Protein AF-A0A261WKU6-F1 (afdb_monomer)

Foldseek 3Di:
DDDDDPPDDPDDDPDPPPPDPDDPPPPPDDDDDDDDDDDKDKDKDWPDDWDLDDDDQWCAAKGKTKTKMKMAIDAFRKKWKAKALWPLDDVNWRWWAFPPDRWTFTKFKAQDPVRPQTGHDDPPRRIDIDTHHRDMDMGMIMMIRHDGDRTDDGDTGTDMDMDMDD

InterPro domains:
  IPR007893 Spore coat protein U/FanG [PF05229] (30-162)
  IPR053167 Late-developmental Spore Coat Component [PTHR37089] (14-166)

Sequence (166 aa):
SYNESITGMPSLPSSCTAGGTGSKTASNAFPFTASATVPARCNAYVTTDLDFGSIAGSIDTAIDRSSTISLACTNRTAWNIGLDNGSNASGSVRRMRHASSANYIDYELYSNTGRSNRWGTVIGVDTLSGTGNGTTQTVTVYGRAPAPQLPIAGAYTDTVTVSITY

Mean predicted aligned error: 10.35 Å

Secondary structure (DSSP, 8-state):
--------PPPPPS-TTSS-S--------------------EEEEESS--------S-B-S-EEEEEEEEEEE-TT-EEEEEE---TT-BTTBEEEEESSSS-EEEEEEESSTTS-SB--S-TTTTPEEEE--SSEEEEEEEEEEPSPB-PPSS-EE--PPEEEE-

Radius of gyration: 36.44 Å; Cα contacts (8 Å, |Δi|>4): 305; chains: 1; bounding box: 78×30×111 Å

pLDDT: mean 88.2, std 15.51, range [38.0, 98.56]

Structure (mmCIF, N/CA/C/O backbone):
data_AF-A0A261WKU6-F1
#
_entry.id   AF-A0A261WKU6-F1
#
loop_
_atom_site.group_PDB
_atom_site.id
_atom_site.type_symbol
_atom_site.label_atom_id
_atom_site.label_alt_id
_atom_site.label_comp_id
_atom_site.label_asym_id
_atom_site.label_entity_id
_atom_site.label_seq_id
_atom_site.pdbx_PDB_ins_code
_atom_site.Cartn_x
_atom_site.Cartn_y
_atom_site.Cartn_z
_atom_site.occupancy
_atom_site.B_iso_or_equiv
_atom_site.auth_seq_id
_atom_site.auth_comp_id
_atom_site.auth_asym_id
_atom_site.auth_atom_id
_atom_site.pdbx_PDB_model_num
ATOM 1 N N . SER A 1 1 ? -54.874 13.592 87.833 1.00 47.41 1 SER A N 1
ATOM 2 C CA . SER A 1 1 ? -55.445 12.256 88.075 1.00 47.41 1 SER A CA 1
ATOM 3 C C . SER A 1 1 ? -55.573 11.553 86.740 1.00 47.41 1 SER A C 1
ATOM 5 O O . SER A 1 1 ? -56.498 11.855 86.002 1.00 47.41 1 SER A O 1
ATOM 7 N N . TYR A 1 2 ? -54.620 10.686 86.406 1.00 38.00 2 TYR A N 1
ATOM 8 C CA . TYR A 1 2 ? -54.748 9.699 85.335 1.00 38.00 2 TYR A CA 1
ATOM 9 C C . TYR A 1 2 ? -54.224 8.393 85.925 1.00 38.00 2 TYR A C 1
ATOM 11 O O . TYR A 1 2 ? -53.047 8.295 86.259 1.00 38.00 2 TYR A O 1
ATOM 19 N N . ASN A 1 3 ? -55.137 7.456 86.170 1.00 49.72 3 ASN A N 1
ATOM 20 C CA . ASN A 1 3 ? -54.811 6.108 86.610 1.00 49.72 3 ASN A CA 1
ATOM 21 C C . ASN A 1 3 ? -54.688 5.258 85.347 1.00 49.72 3 ASN A C 1
ATOM 23 O O . ASN A 1 3 ? -55.706 4.865 84.779 1.00 49.72 3 ASN A O 1
ATOM 27 N N . GLU A 1 4 ? -53.467 4.997 84.892 1.00 58.69 4 GLU A N 1
ATOM 28 C CA . GLU A 1 4 ? -53.246 3.964 83.884 1.00 58.69 4 GLU A CA 1
ATOM 29 C C . GLU A 1 4 ? -53.222 2.598 84.573 1.00 58.69 4 GLU A C 1
ATOM 31 O O . GLU A 1 4 ? -52.521 2.372 85.561 1.00 58.69 4 GLU A O 1
ATOM 36 N N . SER A 1 5 ? -54.063 1.695 84.073 1.00 58.41 5 SER A N 1
ATOM 37 C CA . SER A 1 5 ? -54.100 0.300 84.493 1.00 58.41 5 SER A CA 1
ATOM 38 C C . SER A 1 5 ? -52.794 -0.365 84.067 1.00 58.41 5 SER A C 1
ATOM 40 O O . SER A 1 5 ? -52.512 -0.474 82.876 1.00 58.41 5 SER A O 1
ATOM 42 N N . ILE A 1 6 ? -51.993 -0.809 85.040 1.00 55.91 6 ILE A N 1
ATOM 43 C CA . ILE A 1 6 ? -50.829 -1.661 84.783 1.00 55.91 6 ILE A CA 1
ATOM 44 C C . ILE A 1 6 ? -51.354 -3.010 84.279 1.00 55.91 6 ILE A C 1
ATOM 46 O O . ILE A 1 6 ? -51.649 -3.921 85.053 1.00 55.91 6 ILE A O 1
ATOM 50 N N . THR A 1 7 ? -51.477 -3.143 82.962 1.00 50.22 7 THR A N 1
ATOM 51 C CA . THR A 1 7 ? -51.677 -4.426 82.293 1.00 50.22 7 THR A CA 1
ATOM 52 C C . THR A 1 7 ? -50.352 -5.182 82.279 1.00 50.22 7 THR A C 1
ATOM 54 O O . THR A 1 7 ? -49.681 -5.186 81.259 1.00 50.22 7 THR A O 1
ATOM 57 N N . GLY A 1 8 ? -49.982 -5.776 83.420 1.00 54.31 8 GLY A N 1
ATOM 58 C CA . GLY A 1 8 ? -48.968 -6.831 83.570 1.00 54.31 8 GLY A CA 1
ATOM 59 C C . GLY A 1 8 ? -47.538 -6.508 83.108 1.00 54.31 8 GLY A C 1
ATOM 60 O O . GLY A 1 8 ? -47.293 -6.048 82.001 1.00 54.31 8 GLY A O 1
ATOM 61 N N . MET A 1 9 ? -46.537 -6.832 83.927 1.00 58.47 9 MET A N 1
ATOM 62 C CA . MET A 1 9 ? -45.158 -6.867 83.426 1.00 58.47 9 MET A CA 1
ATOM 63 C C . MET A 1 9 ? -45.065 -7.972 82.359 1.00 58.47 9 MET A C 1
ATOM 65 O O . MET A 1 9 ? -45.340 -9.129 82.693 1.00 58.47 9 MET A O 1
ATOM 69 N N . PRO A 1 10 ? -44.713 -7.675 81.093 1.00 58.62 10 PRO A N 1
ATOM 70 C CA . PRO A 1 10 ? -44.462 -8.734 80.131 1.00 58.62 10 PRO A CA 1
ATOM 71 C C . PRO A 1 10 ? -43.290 -9.575 80.643 1.00 58.62 10 PRO A C 1
ATOM 73 O O . PRO A 1 10 ? -42.269 -9.043 81.085 1.00 58.62 10 PRO A O 1
ATOM 76 N N . SER A 1 11 ? -43.446 -10.897 80.620 1.00 58.25 11 SER A N 1
ATOM 77 C CA . SER A 1 11 ? -42.381 -11.815 81.012 1.00 58.25 11 SER A CA 1
ATOM 78 C C . SER A 1 11 ? -41.176 -11.621 80.091 1.00 58.25 11 SER A C 1
ATOM 80 O O . SER A 1 11 ? -41.287 -11.813 78.877 1.00 58.25 11 SER A O 1
ATOM 82 N N . LEU A 1 12 ? -40.030 -11.255 80.668 1.00 54.59 12 LEU A N 1
ATOM 83 C CA . LEU A 1 12 ? -38.744 -11.260 79.975 1.00 54.59 12 LEU A CA 1
ATOM 84 C C . LEU A 1 12 ? -38.453 -12.683 79.462 1.00 54.59 12 LEU A C 1
ATOM 86 O O . LEU A 1 12 ? -38.608 -13.641 80.225 1.00 54.59 12 LEU A O 1
ATOM 90 N N . PRO A 1 13 ? -38.042 -12.855 78.193 1.00 59.16 13 PRO A N 1
ATOM 91 C CA . PRO A 1 13 ? -37.676 -14.167 77.682 1.00 59.16 13 PRO A CA 1
ATOM 92 C C . PRO A 1 13 ? -36.430 -14.688 78.412 1.00 59.16 13 PRO A C 1
ATOM 94 O O . PRO A 1 13 ? -35.516 -13.931 78.734 1.00 59.16 13 PRO A O 1
ATOM 97 N N . SER A 1 14 ? -36.394 -15.999 78.662 1.00 59.25 14 SER A N 1
ATOM 98 C CA . SER A 1 14 ? -35.349 -16.682 79.441 1.00 59.25 14 SER A CA 1
ATOM 99 C C . SER A 1 14 ? -33.964 -16.682 78.786 1.00 59.25 14 SER A C 1
ATOM 101 O O . SER A 1 14 ? -32.977 -17.022 79.438 1.00 59.25 14 SER A O 1
ATOM 103 N N . SER A 1 15 ? -33.856 -16.275 77.520 1.00 59.84 15 SER A N 1
ATOM 104 C CA . SER A 1 15 ? -32.582 -15.930 76.899 1.00 59.84 15 SER A CA 1
ATOM 105 C C . SER A 1 15 ? -32.768 -14.979 75.716 1.00 59.84 15 SER A C 1
ATOM 107 O O . SER A 1 15 ? -33.751 -15.037 74.976 1.00 59.84 15 SER A O 1
ATOM 109 N N . CYS A 1 16 ? -31.762 -14.136 75.482 1.00 57.88 16 CYS A N 1
ATOM 110 C CA . CYS A 1 16 ? -31.675 -13.278 74.298 1.00 57.88 16 CYS A CA 1
ATOM 111 C C . CYS A 1 16 ? -31.272 -14.054 73.026 1.00 57.88 16 CYS A C 1
ATOM 113 O O . CYS A 1 16 ? -31.065 -13.448 71.978 1.00 57.88 16 CYS A O 1
ATOM 115 N N . THR A 1 17 ? -31.103 -15.378 73.116 1.00 55.38 17 THR A N 1
ATOM 116 C CA . THR A 1 17 ? -30.522 -16.225 72.061 1.00 55.38 17 THR A CA 1
ATOM 117 C C . THR A 1 17 ? -31.542 -17.048 71.279 1.00 55.38 17 THR A C 1
ATOM 119 O O . THR A 1 17 ? -31.174 -17.626 70.263 1.00 55.38 17 THR A O 1
ATOM 122 N N . ALA A 1 18 ? -32.813 -17.079 71.692 1.00 54.88 18 ALA A N 1
ATOM 123 C CA . ALA A 1 18 ? -33.857 -17.873 71.030 1.00 54.88 18 ALA A CA 1
ATOM 124 C C . ALA A 1 18 ? -35.050 -17.037 70.521 1.00 54.88 18 ALA A C 1
ATOM 126 O O . ALA A 1 18 ? -36.150 -17.551 70.335 1.00 54.88 18 ALA A O 1
ATOM 127 N N . GLY A 1 19 ? -34.842 -15.740 70.278 1.00 50.38 19 GLY A N 1
ATOM 128 C CA . GLY A 1 19 ? -35.840 -14.839 69.701 1.00 50.38 19 GLY A CA 1
ATOM 129 C C . GLY A 1 19 ? -35.660 -14.649 68.195 1.00 50.38 19 GLY A C 1
ATOM 130 O O . GLY A 1 19 ? -35.175 -13.603 67.770 1.00 50.38 19 GLY A O 1
ATOM 131 N N . GLY A 1 20 ? -36.067 -15.642 67.401 1.00 55.66 20 GLY A N 1
ATOM 132 C CA . GLY A 1 20 ? -36.311 -15.487 65.962 1.00 55.66 20 GLY A CA 1
ATOM 133 C C . GLY A 1 20 ? -35.568 -16.483 65.069 1.00 55.66 20 GLY A C 1
ATOM 134 O O . GLY A 1 20 ? -34.346 -16.515 65.032 1.00 55.66 20 GLY A O 1
ATOM 135 N N . THR A 1 21 ? -36.317 -17.220 64.247 1.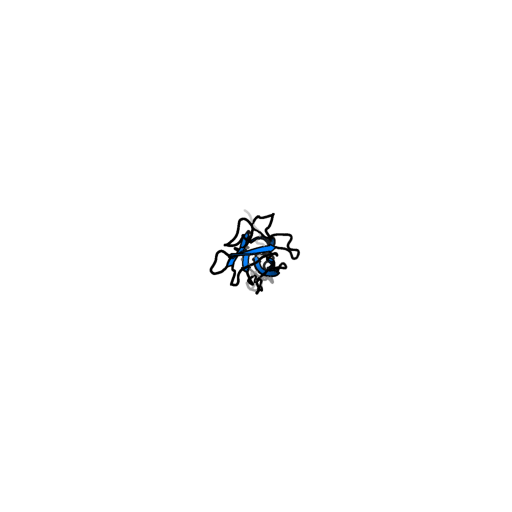00 53.84 21 THR A N 1
ATOM 136 C CA . THR A 1 21 ? -35.814 -17.970 63.077 1.00 53.84 21 THR A CA 1
ATOM 137 C C . THR A 1 21 ? -35.409 -17.054 61.910 1.00 53.84 21 THR A C 1
ATOM 139 O O . THR A 1 21 ? -35.119 -17.521 60.810 1.00 53.84 21 THR A O 1
ATOM 142 N N . GLY A 1 22 ? -35.383 -15.737 62.126 1.00 55.91 22 GLY A N 1
ATOM 143 C CA . GLY A 1 22 ? -34.906 -14.768 61.153 1.00 55.91 22 GLY A CA 1
ATOM 144 C C . GLY A 1 22 ? -33.386 -14.753 61.138 1.00 55.91 22 GLY A C 1
ATOM 145 O O . GLY A 1 22 ? -32.763 -14.208 62.047 1.00 55.91 22 GLY A O 1
ATOM 146 N N . SER A 1 23 ? -32.787 -15.319 60.093 1.00 54.03 23 SER A N 1
ATOM 147 C CA . SER A 1 23 ? -31.391 -15.055 59.745 1.00 54.03 23 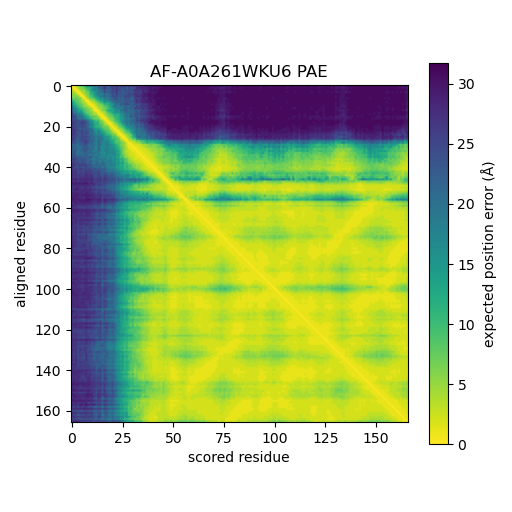SER A CA 1
ATOM 148 C C . SER A 1 23 ? -31.173 -13.536 59.722 1.00 54.03 23 SER A C 1
ATOM 150 O O . SER A 1 23 ? -31.658 -12.850 58.822 1.00 54.03 23 SER A O 1
ATOM 152 N N . LYS A 1 24 ? -30.483 -12.975 60.725 1.00 50.69 24 LYS A N 1
ATOM 153 C CA . LYS A 1 24 ? -30.037 -11.577 60.690 1.00 50.69 24 LYS A CA 1
ATOM 154 C C . LYS A 1 24 ? -28.846 -11.483 59.749 1.00 50.69 24 LYS A C 1
ATOM 156 O O . LYS A 1 24 ? -27.703 -11.356 60.174 1.00 50.69 24 LYS A O 1
ATOM 161 N N . THR A 1 25 ? -29.109 -11.545 58.451 1.00 55.59 25 THR A N 1
ATOM 162 C CA . THR A 1 25 ? -28.134 -11.101 57.461 1.00 55.59 25 THR A CA 1
ATOM 163 C C . THR A 1 25 ? -28.186 -9.575 57.446 1.00 55.59 25 THR A C 1
ATOM 165 O O . THR A 1 25 ? -28.947 -8.977 56.691 1.00 55.59 25 THR A O 1
ATOM 168 N N . ALA A 1 26 ? -27.432 -8.925 58.337 1.00 56.66 26 ALA A N 1
ATOM 169 C CA . ALA A 1 26 ? -27.182 -7.492 58.233 1.00 56.66 26 ALA A CA 1
ATOM 170 C C . ALA A 1 26 ? -26.304 -7.267 56.997 1.00 56.66 26 ALA A C 1
ATOM 172 O O . ALA A 1 26 ? -25.078 -7.314 57.061 1.00 56.66 26 ALA A O 1
ATOM 173 N N . SER A 1 27 ? -26.941 -7.110 55.842 1.00 65.50 27 SER A N 1
ATOM 174 C CA . SER A 1 27 ? -26.255 -6.710 54.627 1.00 65.50 27 SER A CA 1
ATOM 175 C C . SER A 1 27 ? -26.167 -5.189 54.639 1.00 65.50 27 SER A C 1
ATOM 177 O O . SER A 1 27 ? -27.101 -4.508 54.227 1.00 65.50 27 SER A O 1
ATOM 179 N N . ASN A 1 28 ? -25.042 -4.646 55.109 1.00 66.19 28 ASN A N 1
ATOM 180 C CA . ASN A 1 28 ? -24.672 -3.242 54.884 1.00 66.19 28 ASN A CA 1
ATOM 181 C C . ASN A 1 28 ? -24.280 -3.023 53.404 1.00 66.19 28 ASN A C 1
ATOM 183 O O . ASN A 1 28 ? -23.289 -2.359 53.107 1.00 66.19 28 ASN A O 1
ATOM 187 N N . ALA A 1 29 ? -25.003 -3.648 52.470 1.00 73.62 29 ALA A N 1
ATOM 188 C CA . ALA A 1 29 ? -24.746 -3.534 51.048 1.00 73.62 29 ALA A CA 1
ATOM 189 C C . ALA A 1 29 ? -25.189 -2.157 50.563 1.00 73.62 29 ALA A C 1
ATOM 191 O O . ALA A 1 29 ? -26.335 -1.748 50.747 1.00 73.62 29 ALA A O 1
ATOM 192 N N . PHE A 1 30 ? -24.269 -1.461 49.909 1.00 76.25 30 PHE A N 1
ATOM 193 C CA . PHE A 1 30 ? -24.533 -0.234 49.179 1.00 76.25 30 PHE A CA 1
ATOM 194 C C . PHE A 1 30 ? -24.152 -0.456 47.710 1.00 76.25 30 PHE A C 1
ATOM 196 O O . PHE A 1 30 ? -23.155 -1.130 47.432 1.00 76.25 30 PHE A O 1
ATOM 203 N N . PRO A 1 31 ? -24.938 0.060 46.752 1.00 81.88 31 PRO A N 1
ATOM 204 C CA . PRO A 1 31 ? -24.576 -0.028 45.347 1.00 81.88 31 PRO A CA 1
ATOM 205 C C . PRO A 1 31 ? -23.350 0.849 45.071 1.00 81.88 31 PRO A C 1
ATOM 207 O O . PRO A 1 31 ? -23.208 1.937 45.629 1.00 81.88 31 PRO A O 1
ATOM 210 N N . PHE A 1 32 ? -22.485 0.397 44.170 1.00 89.56 32 PHE A N 1
ATOM 211 C CA . PHE A 1 32 ? -21.447 1.227 43.570 1.00 89.56 32 PHE A CA 1
ATOM 212 C C . PHE A 1 32 ? -21.474 1.043 42.053 1.00 89.56 32 PHE A C 1
ATOM 214 O O . PHE A 1 32 ? -21.898 0.002 41.548 1.00 89.56 32 PHE A O 1
ATOM 221 N N . THR A 1 33 ? -21.017 2.056 41.323 1.00 91.75 33 THR A N 1
ATOM 222 C CA . THR A 1 33 ? -20.937 2.002 39.863 1.00 91.75 33 THR A CA 1
ATOM 223 C C . THR A 1 33 ? -19.546 1.552 39.442 1.00 91.75 33 THR A C 1
ATOM 225 O O . THR A 1 33 ? -18.560 2.229 39.729 1.00 91.75 33 THR A O 1
ATOM 228 N N . ALA A 1 34 ? -19.466 0.442 38.712 1.00 92.12 34 ALA A N 1
ATOM 229 C CA . ALA A 1 34 ? -18.286 0.092 37.931 1.00 92.12 34 ALA A CA 1
ATOM 230 C C . ALA A 1 34 ? -18.435 0.684 36.522 1.00 92.12 34 ALA A C 1
ATOM 232 O O . ALA A 1 34 ? -19.461 0.490 35.872 1.00 92.12 34 ALA A O 1
ATOM 233 N N . SER A 1 35 ? -17.428 1.416 36.048 1.00 92.62 35 SER A N 1
ATOM 234 C CA . SER A 1 35 ? -17.427 2.008 34.705 1.00 92.62 35 SER A CA 1
ATOM 235 C C . SER A 1 35 ? -16.061 1.851 34.040 1.00 92.62 35 SER A C 1
ATOM 237 O O . SER A 1 35 ? -15.039 1.768 34.720 1.00 92.62 35 SER A O 1
ATOM 239 N N . ALA A 1 36 ? -16.055 1.778 32.708 1.00 91.00 36 ALA A N 1
ATOM 240 C CA . ALA A 1 36 ? -14.855 1.720 31.881 1.00 91.00 36 ALA A CA 1
ATOM 241 C C . ALA A 1 36 ? -15.123 2.381 30.520 1.00 91.00 36 ALA A C 1
ATOM 243 O O . ALA A 1 36 ? -16.247 2.338 30.019 1.00 91.00 36 ALA A O 1
ATOM 244 N N . THR A 1 37 ? -14.075 2.935 29.906 1.00 92.56 37 THR A N 1
ATOM 245 C CA . THR A 1 37 ? -14.112 3.508 28.552 1.00 92.56 37 THR A CA 1
ATOM 246 C C . THR A 1 37 ? -13.144 2.742 27.663 1.00 92.56 37 THR A C 1
ATOM 248 O O . THR A 1 37 ? -11.971 2.600 28.005 1.00 92.56 37 THR A O 1
ATOM 251 N N . VAL A 1 38 ? -13.616 2.277 26.506 1.00 91.31 38 VAL A N 1
ATOM 252 C CA . VAL A 1 38 ? -12.784 1.593 25.509 1.00 91.31 38 VAL A CA 1
ATOM 253 C C . VAL A 1 38 ? -12.681 2.486 24.269 1.00 91.31 38 VAL A C 1
ATOM 255 O O . VAL A 1 38 ? -13.666 2.608 23.541 1.00 91.31 38 VAL A O 1
ATOM 258 N N . PRO A 1 39 ? -11.535 3.145 24.021 1.00 92.88 39 PRO A N 1
ATOM 259 C CA . PRO A 1 39 ? -11.377 3.996 22.848 1.00 92.88 39 PRO A CA 1
ATOM 260 C C . PRO A 1 39 ? -11.247 3.174 21.556 1.00 92.88 39 PRO A C 1
ATOM 262 O O . PRO A 1 39 ? -10.732 2.049 21.553 1.00 92.88 39 PRO A O 1
ATOM 265 N N . ALA A 1 40 ? -11.662 3.774 20.440 1.00 93.19 40 ALA A N 1
ATOM 266 C CA . ALA A 1 40 ? -11.366 3.264 19.107 1.00 93.19 40 ALA A CA 1
ATOM 267 C C . ALA A 1 40 ? -9.850 3.269 18.869 1.00 93.19 40 ALA A C 1
ATOM 269 O O . ALA A 1 40 ? -9.165 4.261 19.131 1.00 93.19 40 ALA A O 1
ATOM 270 N N . ARG A 1 41 ? -9.320 2.140 18.401 1.00 94.00 41 ARG A N 1
ATOM 271 C CA . ARG A 1 41 ? -7.917 1.974 18.022 1.00 94.00 41 ARG A CA 1
ATOM 272 C C . ARG A 1 41 ? -7.812 0.957 16.905 1.00 94.00 41 ARG A C 1
ATOM 274 O O . ARG A 1 41 ? -8.520 -0.049 16.931 1.00 94.00 41 ARG A O 1
ATOM 281 N N . CYS A 1 42 ? -6.879 1.199 15.995 1.00 94.00 42 CYS A N 1
ATOM 282 C CA . CYS A 1 42 ? -6.453 0.236 14.997 1.00 94.00 42 CYS A CA 1
ATOM 283 C C . CYS A 1 42 ? -4.930 0.179 14.942 1.00 94.00 42 CYS A C 1
ATOM 285 O O . CYS A 1 42 ? -4.256 1.204 15.023 1.00 94.00 42 CYS A O 1
ATOM 287 N N . ASN A 1 43 ? -4.395 -1.018 14.753 1.00 90.00 43 ASN A N 1
ATOM 288 C CA . ASN A 1 43 ? -3.025 -1.239 14.315 1.00 90.00 43 ASN A CA 1
ATOM 289 C C . ASN A 1 43 ? -3.047 -2.054 13.020 1.00 90.00 43 ASN A C 1
ATOM 291 O O . ASN A 1 43 ? -3.856 -2.968 12.887 1.00 90.00 43 ASN A O 1
ATOM 295 N N . ALA A 1 44 ? -2.153 -1.750 12.080 1.00 85.56 44 ALA A N 1
ATOM 296 C CA . ALA A 1 44 ? -1.889 -2.635 10.950 1.00 85.56 44 ALA A CA 1
ATOM 297 C C . ALA A 1 44 ? -0.404 -2.726 10.655 1.00 85.56 44 ALA A C 1
ATOM 299 O O . ALA A 1 44 ? 0.390 -1.871 11.046 1.00 85.56 44 ALA A O 1
ATOM 300 N N . TYR A 1 45 ? -0.062 -3.793 9.953 1.00 84.81 45 TYR A N 1
ATOM 301 C CA . TYR A 1 45 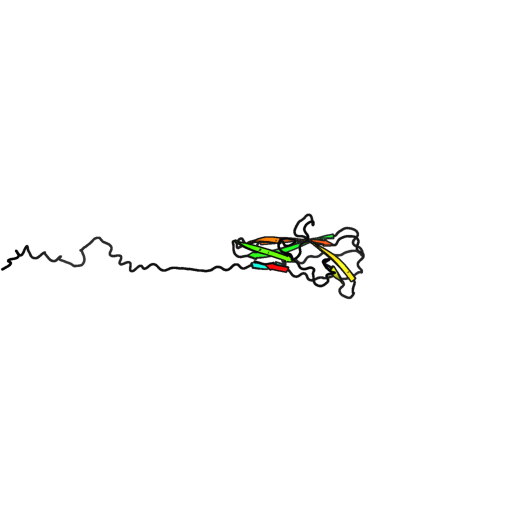? 1.269 -4.078 9.470 1.00 84.81 45 TYR A CA 1
ATOM 302 C C . TYR A 1 45 ? 1.159 -4.882 8.175 1.00 84.81 45 TYR A C 1
ATOM 304 O O . TYR A 1 45 ? 0.224 -5.663 7.966 1.00 84.81 45 TYR A O 1
ATOM 312 N N . VAL A 1 46 ? 2.123 -4.671 7.284 1.00 78.06 46 VAL A N 1
ATOM 313 C CA . VAL A 1 46 ? 2.292 -5.513 6.100 1.00 78.06 46 VAL A CA 1
ATOM 314 C C . VAL A 1 46 ? 2.817 -6.867 6.570 1.00 78.06 46 VAL A C 1
ATOM 316 O O . VAL A 1 46 ? 3.724 -6.927 7.396 1.00 78.06 46 VAL A O 1
ATOM 319 N N . THR A 1 47 ? 2.217 -7.952 6.085 1.00 72.38 47 THR A N 1
ATOM 320 C CA . THR A 1 47 ? 2.611 -9.316 6.486 1.00 72.38 47 THR A CA 1
ATOM 321 C C . THR A 1 47 ? 3.539 -9.996 5.493 1.00 72.38 47 THR A C 1
ATOM 323 O O . THR A 1 47 ? 4.317 -10.863 5.881 1.00 72.38 47 THR A O 1
ATOM 326 N N . THR A 1 48 ? 3.485 -9.590 4.227 1.00 85.19 48 THR A N 1
ATOM 327 C CA . THR A 1 48 ? 4.341 -10.097 3.153 1.00 85.19 48 THR A CA 1
ATOM 328 C C . THR A 1 48 ? 4.688 -8.948 2.223 1.00 85.19 48 THR A C 1
ATOM 330 O O . THR A 1 48 ? 3.778 -8.229 1.803 1.00 85.19 48 THR A O 1
ATOM 333 N N . ASP A 1 49 ? 5.953 -8.806 1.845 1.00 91.69 49 ASP A N 1
ATOM 334 C CA . ASP A 1 49 ? 6.333 -7.859 0.798 1.00 91.69 49 ASP A CA 1
ATOM 335 C C . ASP A 1 49 ? 5.737 -8.282 -0.553 1.00 91.69 49 ASP A C 1
ATOM 337 O O . ASP A 1 49 ? 5.481 -9.463 -0.807 1.00 91.69 49 ASP A O 1
ATOM 341 N N . LEU A 1 50 ? 5.471 -7.305 -1.421 1.00 95.69 50 LEU A N 1
ATOM 342 C CA . LEU A 1 50 ? 5.002 -7.567 -2.777 1.00 95.69 50 LEU A CA 1
ATOM 343 C C . LEU A 1 50 ? 6.207 -7.758 -3.702 1.00 95.69 50 LEU A C 1
ATOM 345 O O . LEU A 1 50 ? 6.872 -6.788 -4.054 1.00 95.69 50 LEU A O 1
ATOM 349 N N . ASP A 1 51 ? 6.444 -8.996 -4.129 1.00 96.25 51 ASP A N 1
ATOM 350 C CA . ASP A 1 51 ? 7.541 -9.338 -5.036 1.00 96.25 51 ASP A CA 1
ATOM 351 C C . ASP A 1 51 ? 7.025 -9.735 -6.429 1.00 96.25 51 ASP A C 1
ATOM 353 O O . ASP A 1 51 ? 6.379 -10.775 -6.602 1.00 96.25 51 ASP A O 1
ATOM 357 N N . PHE A 1 52 ? 7.337 -8.914 -7.439 1.00 96.38 52 PHE A N 1
ATOM 358 C CA . PHE A 1 52 ? 7.050 -9.183 -8.856 1.00 96.38 52 PHE A CA 1
ATOM 359 C C . PHE A 1 52 ? 7.885 -10.334 -9.442 1.00 96.38 52 PHE A C 1
ATOM 361 O O . PHE A 1 52 ? 7.492 -10.925 -10.453 1.00 96.38 52 PHE A O 1
ATOM 368 N N . GLY A 1 53 ? 8.939 -10.761 -8.750 1.00 93.62 53 GLY A N 1
ATOM 369 C CA . GLY A 1 53 ? 9.831 -11.843 -9.136 1.00 93.62 53 GLY A CA 1
ATOM 370 C C . GLY A 1 53 ? 10.887 -11.410 -10.153 1.00 93.62 53 GLY A C 1
ATOM 371 O O . GLY A 1 53 ? 11.075 -10.229 -10.442 1.00 93.62 53 GLY A O 1
ATOM 372 N N . SER A 1 54 ? 11.596 -12.393 -10.711 1.00 90.81 54 SER A N 1
ATOM 373 C CA . SER A 1 54 ? 12.627 -12.150 -11.724 1.00 90.81 54 SER A CA 1
ATOM 374 C C . SER A 1 54 ? 12.017 -11.973 -13.117 1.00 90.81 54 SER A C 1
ATOM 376 O O . SER A 1 54 ? 11.147 -12.744 -13.525 1.00 90.81 54 SER A O 1
ATOM 378 N N . ILE A 1 55 ? 12.495 -10.966 -13.850 1.00 88.19 55 ILE A N 1
ATOM 379 C CA . ILE A 1 55 ? 12.020 -10.582 -15.183 1.00 88.19 55 ILE A CA 1
ATOM 380 C C . ILE A 1 55 ? 13.176 -10.750 -16.172 1.00 88.19 55 ILE A C 1
ATOM 382 O O . ILE A 1 55 ? 14.253 -10.183 -15.982 1.00 88.19 55 ILE A O 1
ATOM 386 N N . ALA A 1 56 ? 12.959 -11.513 -17.243 1.00 82.50 56 ALA A N 1
ATOM 387 C CA . ALA A 1 56 ? 13.974 -11.779 -18.259 1.00 82.50 56 ALA A CA 1
ATOM 388 C C . ALA A 1 56 ? 14.022 -10.652 -19.307 1.00 82.50 56 ALA A C 1
ATOM 390 O O . ALA A 1 56 ? 13.507 -10.786 -20.413 1.00 82.50 56 ALA A O 1
ATOM 391 N N . GLY A 1 57 ? 14.623 -9.517 -18.942 1.00 81.75 57 GLY A N 1
ATOM 392 C CA . GLY A 1 57 ? 14.971 -8.416 -19.856 1.00 81.75 57 GLY A CA 1
ATOM 393 C C . GLY A 1 57 ? 13.809 -7.591 -20.431 1.00 81.75 57 GLY A C 1
ATOM 394 O O . GLY A 1 57 ? 14.041 -6.484 -20.907 1.00 81.75 57 GLY A O 1
ATOM 395 N N . SER A 1 58 ? 12.570 -8.081 -20.377 1.00 92.94 58 SER A N 1
ATOM 396 C CA . SER A 1 58 ? 11.373 -7.372 -20.844 1.00 92.94 58 SER A CA 1
ATOM 397 C C . SER A 1 58 ? 10.116 -7.838 -20.104 1.00 92.94 58 SER A C 1
ATOM 399 O O . SER A 1 58 ? 10.050 -8.961 -19.601 1.00 92.94 58 SER A O 1
ATOM 401 N N . ILE A 1 59 ? 9.124 -6.951 -20.021 1.00 95.56 59 ILE A N 1
ATOM 402 C CA . ILE A 1 59 ? 7.771 -7.236 -19.538 1.00 95.56 59 ILE A CA 1
ATOM 403 C C . ILE A 1 59 ? 6.837 -7.164 -20.746 1.00 95.56 59 ILE A C 1
ATOM 405 O O . ILE A 1 59 ? 6.277 -6.108 -21.032 1.00 95.56 59 ILE A O 1
ATOM 409 N N . ASP A 1 60 ? 6.681 -8.277 -21.461 1.00 95.81 60 ASP A N 1
ATOM 410 C CA . ASP A 1 60 ? 5.808 -8.359 -22.646 1.00 95.81 60 ASP A CA 1
ATOM 411 C C . ASP A 1 60 ? 4.347 -8.667 -22.289 1.00 95.81 60 ASP A C 1
ATOM 413 O O . ASP A 1 60 ? 3.417 -8.344 -23.028 1.00 95.81 60 ASP A O 1
ATOM 417 N N . THR A 1 61 ? 4.130 -9.263 -21.118 1.00 95.88 61 THR A N 1
ATOM 418 C CA . THR A 1 61 ? 2.811 -9.534 -20.540 1.00 95.88 61 THR A CA 1
ATOM 419 C C . THR A 1 61 ? 2.751 -8.974 -19.131 1.00 95.88 61 THR A C 1
ATOM 421 O O . THR A 1 61 ? 3.739 -9.053 -18.402 1.00 95.88 61 THR A O 1
ATOM 424 N N . ALA A 1 62 ? 1.595 -8.445 -18.727 1.00 96.69 62 ALA A N 1
ATOM 425 C CA . ALA A 1 62 ? 1.428 -7.907 -17.382 1.00 96.69 62 ALA A CA 1
ATOM 426 C C . ALA A 1 62 ? 1.763 -8.964 -16.313 1.00 96.69 62 ALA A C 1
ATOM 428 O O . ALA A 1 62 ? 1.299 -10.103 -16.387 1.00 96.69 62 ALA A O 1
ATOM 429 N N . ILE A 1 63 ? 2.554 -8.573 -15.315 1.00 97.31 63 ILE A N 1
ATOM 430 C CA . ILE A 1 63 ? 2.955 -9.444 -14.2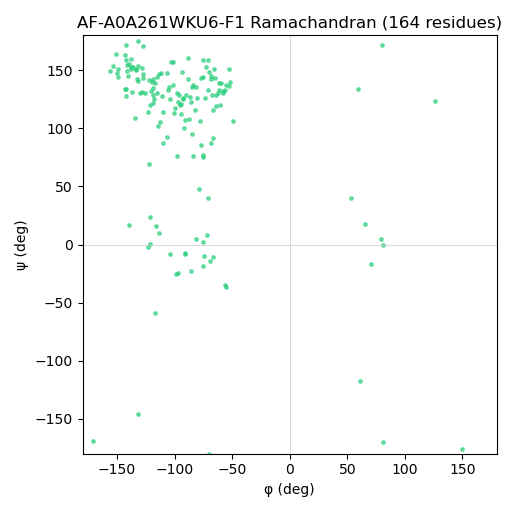10 1.00 97.31 63 ILE A CA 1
ATOM 431 C C . ILE A 1 63 ? 2.082 -9.126 -13.009 1.00 97.31 63 ILE A C 1
ATOM 433 O O . ILE A 1 63 ? 2.125 -8.028 -12.457 1.00 97.31 63 ILE A O 1
ATOM 437 N N . ASP A 1 64 ? 1.325 -10.128 -12.589 1.00 97.75 64 ASP A N 1
ATOM 438 C CA . ASP A 1 64 ? 0.366 -10.028 -11.504 1.00 97.75 64 ASP A CA 1
ATOM 439 C C . ASP A 1 64 ? 0.879 -10.724 -10.244 1.00 97.75 64 ASP A C 1
ATOM 441 O O . ASP A 1 64 ? 1.349 -11.866 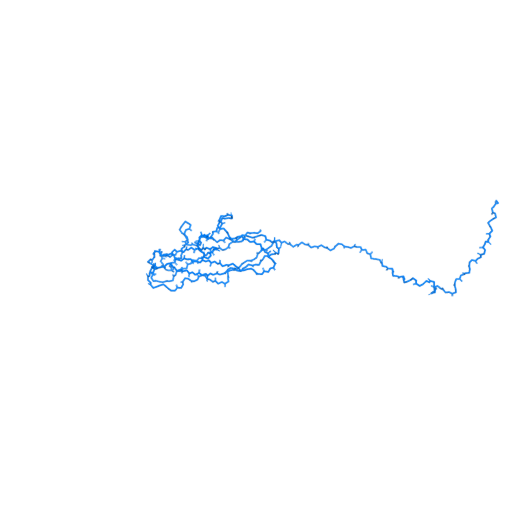-10.283 1.00 97.75 64 ASP A O 1
ATOM 445 N N . ARG A 1 65 ? 0.764 -10.036 -9.107 1.00 97.38 65 ARG A N 1
ATOM 446 C CA . ARG A 1 65 ? 1.138 -10.545 -7.780 1.00 97.38 65 ARG A CA 1
ATOM 447 C C . ARG A 1 65 ? 0.166 -10.079 -6.717 1.00 97.38 65 ARG A C 1
ATOM 449 O O . ARG A 1 65 ? -0.700 -9.245 -6.976 1.00 97.38 65 ARG A O 1
ATOM 456 N N . SER A 1 66 ? 0.312 -10.624 -5.520 1.00 96.38 66 SER A N 1
ATOM 457 C CA . SER A 1 66 ? -0.459 -10.204 -4.361 1.00 96.38 66 SER A CA 1
ATOM 458 C C . SER A 1 66 ? 0.394 -10.197 -3.108 1.00 96.38 66 SER A C 1
ATOM 460 O O . SER A 1 66 ? 1.281 -11.033 -2.956 1.00 96.38 66 SER A O 1
ATOM 462 N N . SER A 1 67 ? 0.064 -9.293 -2.199 1.00 96.12 67 SER A N 1
ATOM 463 C CA . SER A 1 67 ? 0.564 -9.265 -0.830 1.00 96.12 67 SER A CA 1
ATOM 464 C C . SER A 1 67 ? -0.602 -9.078 0.137 1.00 96.12 67 SER A C 1
ATOM 466 O O . SER A 1 67 ? -1.752 -8.920 -0.280 1.00 96.12 67 SER A O 1
ATOM 468 N N . THR A 1 68 ? -0.337 -9.133 1.440 1.00 95.69 68 THR A N 1
ATOM 469 C CA . THR A 1 68 ? -1.389 -9.013 2.454 1.00 95.69 68 THR A CA 1
ATOM 470 C C . THR A 1 68 ? -1.024 -8.023 3.554 1.00 95.69 68 THR A C 1
ATOM 472 O O . THR A 1 68 ? 0.120 -7.953 4.016 1.00 95.69 68 THR A O 1
ATOM 475 N N . ILE A 1 69 ? -2.027 -7.256 3.981 1.00 95.75 69 ILE A N 1
ATOM 476 C CA . ILE A 1 69 ? -1.968 -6.347 5.127 1.00 95.75 69 ILE A CA 1
ATOM 477 C C . ILE A 1 69 ? -2.866 -6.936 6.208 1.00 95.75 69 ILE A C 1
ATOM 479 O O . ILE A 1 69 ? -4.038 -7.225 5.954 1.00 95.75 69 ILE A O 1
ATOM 483 N N . SER A 1 70 ? -2.324 -7.095 7.411 1.00 95.38 70 SER A N 1
ATOM 484 C CA . SER A 1 70 ? -3.098 -7.511 8.578 1.00 95.38 70 SER A CA 1
ATOM 485 C C . SER A 1 70 ? -3.329 -6.322 9.487 1.00 95.38 70 SER A C 1
ATOM 487 O O . SER A 1 70 ? -2.411 -5.552 9.766 1.00 95.38 70 SER A O 1
ATOM 489 N N . LEU A 1 71 ? -4.561 -6.189 9.962 1.00 95.44 71 LEU A N 1
ATOM 490 C CA . LEU A 1 71 ? -4.966 -5.152 10.894 1.00 95.44 71 LEU A CA 1
ATOM 491 C C . LEU A 1 71 ? -5.788 -5.735 12.039 1.00 95.44 71 LEU A C 1
ATOM 493 O O . LEU A 1 71 ? -6.491 -6.724 11.862 1.00 95.44 71 LEU A O 1
ATOM 497 N N . ALA A 1 72 ? -5.734 -5.116 13.210 1.00 95.75 72 ALA A N 1
ATOM 498 C CA . ALA A 1 72 ? -6.677 -5.377 14.285 1.00 95.75 72 ALA A CA 1
ATOM 499 C C . ALA A 1 72 ? -7.230 -4.044 14.789 1.00 95.75 72 ALA A C 1
ATOM 501 O O . ALA A 1 72 ? -6.497 -3.096 15.057 1.00 95.75 72 ALA A O 1
ATOM 502 N N . CYS A 1 73 ? -8.550 -3.970 14.893 1.00 95.88 73 CYS A N 1
ATOM 503 C CA . CYS A 1 73 ? -9.248 -2.782 15.358 1.00 95.88 73 CYS A CA 1
ATOM 504 C C . CYS A 1 73 ? -10.190 -3.147 16.498 1.00 95.88 73 CYS A C 1
ATOM 506 O O . CYS A 1 73 ? -10.796 -4.225 16.484 1.00 95.88 73 CYS A O 1
ATOM 508 N N . THR A 1 74 ? -10.373 -2.230 17.451 1.00 95.88 74 THR A N 1
ATOM 509 C CA . THR A 1 74 ? -11.401 -2.362 18.489 1.00 95.88 74 THR A CA 1
ATOM 510 C C . THR A 1 74 ? -12.757 -2.648 17.832 1.00 95.88 74 THR A C 1
ATOM 512 O O . THR A 1 74 ? -13.083 -2.075 16.788 1.00 95.88 74 THR A O 1
ATOM 515 N N . ASN A 1 75 ? -13.554 -3.545 18.418 1.00 95.31 75 ASN A N 1
ATOM 516 C CA . ASN A 1 75 ? -14.842 -3.950 17.851 1.00 95.31 75 ASN A CA 1
ATOM 517 C C . ASN A 1 75 ? -15.733 -2.733 17.532 1.00 95.31 75 ASN A C 1
ATOM 519 O O . ASN A 1 75 ? -15.845 -1.821 18.350 1.00 95.31 75 ASN A O 1
ATOM 523 N N . ARG A 1 76 ? -16.372 -2.749 16.357 1.00 94.38 76 ARG A N 1
ATOM 524 C CA . ARG A 1 76 ? -17.207 -1.674 15.790 1.00 94.38 76 ARG A CA 1
ATOM 525 C C . ARG A 1 76 ? -16.471 -0.369 15.450 1.00 94.38 76 ARG A C 1
ATOM 527 O O . ARG A 1 76 ? -17.124 0.646 15.235 1.00 94.38 76 ARG A O 1
ATOM 534 N N . THR A 1 77 ? -15.143 -0.387 15.344 1.00 96.75 77 THR A N 1
ATOM 535 C CA . THR A 1 77 ? -14.367 0.763 14.844 1.00 96.75 77 THR A CA 1
ATOM 536 C C . THR A 1 77 ? -14.371 0.754 13.317 1.00 96.75 77 THR A C 1
ATOM 538 O O . THR A 1 77 ? -13.857 -0.190 12.717 1.00 96.75 77 THR A O 1
ATOM 541 N N . ALA A 1 78 ? -14.960 1.768 12.681 1.00 96.81 78 ALA A N 1
ATOM 542 C CA . ALA A 1 78 ? -14.846 1.952 11.235 1.00 96.81 78 ALA A CA 1
ATOM 543 C C . ALA A 1 78 ? -13.407 2.341 10.880 1.00 96.81 78 ALA A C 1
ATOM 545 O O . ALA A 1 78 ? -12.770 3.080 11.623 1.00 96.81 78 ALA A O 1
ATOM 546 N N . TRP A 1 79 ? -12.893 1.848 9.759 1.00 96.81 79 TRP A N 1
ATOM 547 C CA . TRP A 1 79 ? -11.534 2.155 9.325 1.00 96.81 79 TRP A CA 1
ATOM 548 C C . TRP A 1 79 ? -11.455 2.343 7.812 1.00 96.81 79 TRP A C 1
ATOM 550 O O . TRP A 1 79 ? -12.268 1.804 7.058 1.00 96.81 79 TRP A O 1
ATOM 560 N N . ASN A 1 80 ? -10.452 3.105 7.375 1.00 97.25 80 ASN A N 1
ATOM 561 C CA . ASN A 1 80 ? -10.025 3.240 5.985 1.00 97.25 80 ASN A CA 1
ATOM 562 C C . ASN A 1 80 ? -8.521 2.998 5.886 1.00 97.25 80 ASN A C 1
ATOM 564 O O . ASN A 1 80 ? -7.761 3.608 6.633 1.00 97.25 80 ASN A O 1
ATOM 568 N N . ILE A 1 81 ? -8.102 2.151 4.949 1.00 97.31 81 ILE A N 1
ATOM 569 C CA . ILE A 1 81 ? -6.697 1.920 4.615 1.00 97.31 81 ILE A CA 1
ATOM 570 C C . ILE A 1 81 ? -6.381 2.634 3.304 1.00 97.31 81 ILE A C 1
ATOM 572 O O . ILE A 1 81 ? -7.038 2.388 2.286 1.00 97.31 81 ILE A O 1
ATOM 576 N N . GLY A 1 82 ? -5.358 3.483 3.334 1.00 97.25 82 GLY A N 1
ATOM 577 C CA . GLY A 1 82 ? -4.791 4.145 2.167 1.00 97.25 82 GLY A CA 1
ATOM 578 C C . GLY A 1 82 ? -3.383 3.644 1.854 1.00 97.25 82 GLY A C 1
ATOM 579 O O . GLY A 1 82 ? -2.626 3.296 2.759 1.00 97.25 82 GLY A O 1
ATOM 580 N N . LEU A 1 83 ? -3.036 3.627 0.568 1.00 97.38 83 LEU A N 1
ATOM 581 C CA . LEU A 1 83 ? -1.696 3.334 0.059 1.00 97.38 83 LEU A CA 1
ATOM 582 C C . LEU A 1 83 ? -1.213 4.533 -0.756 1.00 97.38 83 LEU A C 1
ATOM 584 O O . LEU A 1 83 ? -1.851 4.891 -1.747 1.00 97.38 83 LEU A O 1
ATOM 588 N N . ASP A 1 84 ? -0.097 5.152 -0.369 1.00 97.56 84 ASP A N 1
ATOM 589 C CA . ASP A 1 84 ? 0.482 6.256 -1.145 1.00 97.56 84 ASP A CA 1
ATOM 590 C C . ASP A 1 84 ? 1.083 5.782 -2.482 1.00 97.56 84 ASP A C 1
ATOM 592 O O . ASP A 1 84 ? 1.015 4.603 -2.840 1.00 97.56 84 ASP A O 1
ATOM 596 N N . ASN A 1 85 ? 1.638 6.705 -3.269 1.00 98.19 85 ASN A N 1
ATOM 597 C CA . ASN A 1 85 ? 2.190 6.378 -4.588 1.00 98.19 85 ASN A CA 1
ATOM 598 C C . ASN A 1 85 ? 3.615 5.796 -4.536 1.00 98.19 85 ASN A C 1
ATOM 600 O O . ASN A 1 85 ? 4.208 5.561 -5.587 1.00 98.19 85 ASN A O 1
ATOM 604 N N . GLY A 1 86 ? 4.158 5.565 -3.343 1.00 97.75 86 GLY A N 1
ATOM 605 C CA . GLY A 1 86 ? 5.540 5.159 -3.159 1.00 97.75 86 GLY A CA 1
ATOM 606 C C . GLY A 1 86 ? 6.544 6.309 -3.233 1.00 97.75 86 GLY A C 1
ATOM 607 O O . GLY A 1 86 ? 6.229 7.449 -3.588 1.00 97.75 86 GLY A O 1
ATOM 608 N N . SER A 1 87 ? 7.791 5.995 -2.893 1.00 98.06 87 SER A N 1
ATOM 609 C CA . SER A 1 87 ? 8.885 6.967 -2.768 1.00 98.06 87 SER A CA 1
ATOM 610 C C . SER A 1 87 ? 9.432 7.442 -4.117 1.00 98.06 87 SER A C 1
ATOM 612 O O . SER A 1 87 ? 10.092 8.476 -4.189 1.00 98.06 87 SER A O 1
ATOM 614 N N . ASN A 1 88 ? 9.168 6.697 -5.194 1.00 98.19 88 ASN A N 1
ATOM 615 C CA . ASN A 1 88 ? 9.731 6.947 -6.525 1.00 98.19 88 ASN A CA 1
ATOM 616 C C . ASN A 1 88 ? 8.670 7.301 -7.585 1.00 98.19 88 ASN A C 1
ATOM 618 O O . ASN A 1 88 ? 8.943 7.253 -8.794 1.00 98.19 88 ASN A O 1
ATOM 622 N N . ALA A 1 89 ? 7.464 7.667 -7.147 1.00 97.88 89 ALA A N 1
ATOM 623 C CA . ALA A 1 89 ? 6.332 7.973 -8.013 1.00 97.88 89 ALA A CA 1
ATOM 624 C C . ALA A 1 89 ? 6.647 9.014 -9.106 1.00 97.88 89 ALA A C 1
ATOM 626 O O . ALA A 1 89 ? 7.472 9.915 -8.930 1.00 97.88 89 ALA A O 1
ATOM 627 N N . SER A 1 90 ? 5.945 8.919 -10.237 1.00 97.81 90 SER A N 1
ATOM 628 C CA . SER A 1 90 ? 5.811 10.018 -11.201 1.00 97.81 90 SER A CA 1
ATOM 629 C C . SER A 1 90 ? 4.353 10.456 -11.242 1.00 97.81 90 SER A C 1
ATOM 631 O O . SER A 1 90 ? 3.503 9.775 -11.812 1.00 97.81 90 SER A O 1
ATOM 633 N N . GLY A 1 91 ? 4.038 11.569 -10.578 1.00 95.94 91 GLY A N 1
ATOM 634 C CA . GLY A 1 91 ? 2.646 11.968 -10.374 1.00 95.94 91 GLY A CA 1
ATOM 635 C C . GLY A 1 91 ? 1.879 10.906 -9.575 1.00 95.94 91 GLY A C 1
ATOM 636 O O . GLY A 1 91 ? 2.217 10.634 -8.423 1.00 95.94 91 GLY A O 1
ATOM 637 N N . SER A 1 92 ? 0.849 10.312 -10.182 1.00 94.00 92 SER A N 1
ATOM 638 C CA . SER A 1 92 ? 0.059 9.223 -9.588 1.00 94.00 92 SER A CA 1
ATOM 639 C C . SER A 1 92 ? 0.572 7.819 -9.911 1.00 94.00 92 SER A C 1
ATOM 641 O O . SER A 1 92 ? 0.071 6.862 -9.328 1.00 94.00 92 SER A O 1
ATOM 643 N N . VAL A 1 93 ? 1.549 7.675 -10.807 1.00 96.75 93 VAL A N 1
ATOM 644 C CA . VAL A 1 93 ? 2.056 6.365 -11.230 1.00 96.75 93 VAL A CA 1
ATOM 645 C C . VAL A 1 93 ? 3.131 5.900 -10.260 1.00 96.75 93 VAL A C 1
ATOM 647 O O . VAL A 1 93 ? 4.131 6.604 -10.060 1.00 96.75 93 VAL A O 1
ATOM 650 N N . ARG A 1 94 ? 2.937 4.720 -9.663 1.00 98.56 94 ARG A N 1
ATOM 651 C CA . ARG A 1 94 ? 3.953 4.107 -8.796 1.00 98.56 94 ARG A CA 1
ATOM 652 C C . ARG A 1 94 ? 5.064 3.495 -9.628 1.00 98.56 94 ARG A C 1
ATOM 654 O O . ARG A 1 94 ? 4.820 2.932 -10.696 1.00 98.56 94 ARG A O 1
ATOM 661 N N . ARG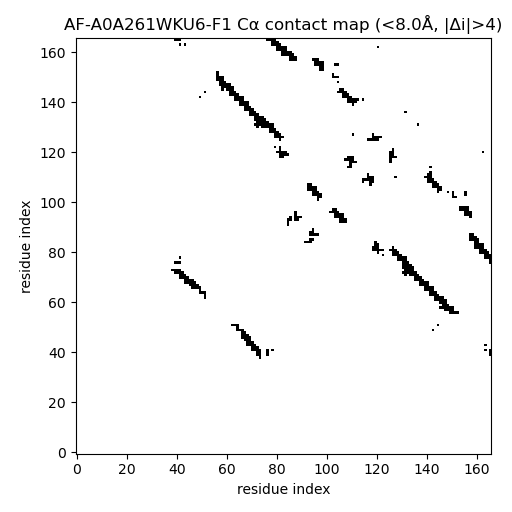 A 1 95 ? 6.296 3.598 -9.132 1.00 98.50 95 ARG A N 1
ATOM 662 C CA . ARG A 1 95 ? 7.477 3.112 -9.847 1.00 98.50 95 ARG A CA 1
ATOM 663 C C . ARG A 1 95 ? 8.477 2.506 -8.891 1.00 98.50 95 ARG A C 1
ATOM 665 O O . ARG A 1 95 ? 8.818 3.121 -7.894 1.00 98.50 95 ARG A O 1
ATOM 672 N N . MET A 1 96 ? 9.006 1.342 -9.224 1.00 98.31 96 MET A N 1
ATOM 673 C CA . MET A 1 96 ? 10.198 0.808 -8.578 1.00 98.31 96 MET A CA 1
ATOM 674 C C . MET A 1 96 ? 11.425 1.379 -9.265 1.00 98.31 96 MET A C 1
ATOM 676 O O . MET A 1 96 ? 11.471 1.447 -10.491 1.00 98.31 96 MET A O 1
ATOM 680 N N . ARG A 1 97 ? 12.421 1.806 -8.493 1.00 98.25 97 ARG A N 1
ATOM 681 C CA . ARG A 1 97 ? 13.645 2.416 -9.009 1.00 98.25 97 ARG A CA 1
ATOM 682 C C . ARG A 1 97 ? 14.787 1.416 -9.004 1.00 98.25 97 ARG A C 1
ATOM 684 O O . ARG A 1 97 ? 14.995 0.714 -8.019 1.00 98.25 97 ARG A O 1
ATOM 691 N N . HIS A 1 98 ? 15.565 1.409 -10.080 1.00 97.88 98 HIS A N 1
ATOM 692 C CA . HIS A 1 98 ? 16.793 0.634 -10.166 1.00 97.88 98 HIS A CA 1
ATOM 693 C C . HIS A 1 98 ? 17.790 1.053 -9.072 1.00 97.88 98 HIS A C 1
ATOM 695 O O . HIS A 1 98 ? 17.991 2.247 -8.827 1.00 97.88 98 HIS A O 1
ATOM 701 N N . ALA A 1 99 ? 18.468 0.083 -8.459 1.00 96.50 99 ALA A N 1
ATOM 702 C CA . ALA A 1 99 ? 19.353 0.307 -7.314 1.00 96.50 99 ALA A CA 1
ATOM 703 C C . ALA A 1 99 ? 20.456 1.353 -7.572 1.00 96.50 99 ALA A C 1
ATOM 705 O O . ALA A 1 99 ? 20.780 2.145 -6.690 1.00 96.50 99 ALA A O 1
ATOM 706 N N . SER A 1 100 ? 21.013 1.399 -8.786 1.00 94.69 100 SER A N 1
ATOM 707 C CA . SER A 1 100 ? 22.177 2.241 -9.112 1.00 94.69 100 SER A CA 1
ATOM 708 C C . SER A 1 100 ? 21.955 3.256 -10.238 1.00 94.69 100 SER A C 1
ATOM 710 O O . SER A 1 100 ? 22.867 4.011 -10.562 1.00 94.69 100 SER A O 1
ATOM 712 N N . SER A 1 101 ? 20.762 3.329 -10.841 1.00 95.25 101 SER A N 1
ATOM 713 C CA . SER A 1 101 ? 20.507 4.223 -11.986 1.00 95.25 101 SER A CA 1
ATOM 714 C C . SER A 1 101 ? 19.108 4.828 -11.956 1.00 95.25 101 SER A C 1
ATOM 716 O O . SER A 1 101 ? 18.216 4.287 -11.313 1.00 95.25 101 SER A O 1
ATOM 718 N N . ALA A 1 102 ? 18.880 5.900 -12.714 1.00 95.44 102 ALA A N 1
ATOM 719 C CA . ALA A 1 102 ? 17.557 6.504 -12.896 1.00 95.44 102 ALA A CA 1
ATOM 720 C C . ALA A 1 102 ? 16.680 5.727 -13.905 1.00 95.44 102 ALA A C 1
ATOM 722 O O . ALA A 1 102 ? 16.090 6.321 -14.802 1.00 95.44 102 ALA A O 1
ATOM 723 N N . ASN A 1 103 ? 16.616 4.402 -13.756 1.00 97.06 103 ASN A N 1
ATOM 724 C CA . ASN A 1 103 ? 15.718 3.523 -14.504 1.00 97.06 103 ASN A CA 1
ATOM 725 C C . ASN A 1 103 ? 14.596 3.057 -13.580 1.00 97.06 103 ASN A C 1
ATOM 727 O O . ASN A 1 103 ? 14.819 2.901 -12.377 1.00 97.06 103 ASN A O 1
ATOM 731 N N . TYR A 1 104 ? 13.410 2.838 -14.139 1.00 97.44 104 TYR A N 1
ATOM 732 C CA . TYR A 1 104 ? 12.207 2.557 -13.366 1.00 97.44 104 TYR A CA 1
ATOM 733 C C . TYR A 1 104 ? 11.381 1.437 -13.997 1.00 97.44 104 TYR A C 1
ATOM 735 O O . TYR A 1 104 ? 11.428 1.245 -15.210 1.00 97.44 104 TYR A O 1
ATOM 743 N N . ILE A 1 105 ? 10.629 0.729 -13.157 1.00 97.94 105 ILE A N 1
ATOM 744 C CA . ILE A 1 105 ? 9.557 -0.182 -13.558 1.00 97.94 105 ILE A CA 1
ATOM 745 C C . ILE A 1 105 ? 8.265 0.341 -12.948 1.00 97.94 105 ILE A C 1
ATOM 747 O O . ILE A 1 105 ? 8.161 0.459 -11.725 1.00 97.94 105 ILE A O 1
ATOM 751 N N . ASP A 1 106 ? 7.286 0.632 -13.788 1.00 98.38 106 ASP A N 1
ATOM 752 C CA . ASP A 1 106 ? 5.974 1.088 -13.357 1.00 98.38 106 ASP A CA 1
ATOM 753 C C . ASP A 1 106 ? 5.169 -0.091 -12.803 1.00 98.38 106 ASP A C 1
ATOM 755 O O . ASP A 1 106 ? 5.250 -1.221 -13.302 1.00 98.38 106 ASP A O 1
ATOM 759 N N . TYR A 1 107 ? 4.372 0.172 -11.773 1.00 98.50 107 TYR A N 1
ATOM 760 C CA . TYR A 1 107 ? 3.445 -0.797 -11.202 1.00 98.50 107 TYR A CA 1
ATOM 761 C C . TYR A 1 107 ? 2.235 -0.094 -10.590 1.00 98.50 107 TYR A C 1
ATOM 763 O O . TYR A 1 107 ? 2.254 1.105 -10.331 1.00 98.50 107 TYR A O 1
ATOM 771 N N . GLU A 1 108 ? 1.171 -0.848 -10.335 1.00 98.38 108 GLU A N 1
ATOM 772 C CA . GLU A 1 108 ? 0.005 -0.352 -9.613 1.00 98.38 108 GLU A CA 1
ATOM 773 C C . GLU A 1 108 ? -0.549 -1.376 -8.629 1.00 98.38 108 GLU A C 1
ATOM 775 O O . GLU A 1 108 ? -0.360 -2.589 -8.774 1.00 98.38 108 GLU A O 1
ATOM 780 N N . LEU A 1 109 ? -1.236 -0.853 -7.612 1.00 98.38 109 LEU A N 1
ATOM 781 C CA . LEU A 1 109 ? -1.843 -1.617 -6.529 1.00 98.38 109 LEU A CA 1
ATOM 782 C C . LEU A 1 109 ? -3.358 -1.436 -6.555 1.00 98.38 109 LEU A C 1
ATOM 784 O O . LEU A 1 109 ? -3.861 -0.328 -6.749 1.00 98.38 109 LEU A O 1
ATOM 788 N N . TYR A 1 110 ? -4.082 -2.524 -6.323 1.00 98.50 110 TYR A N 1
ATOM 789 C CA . TYR A 1 110 ? -5.533 -2.588 -6.422 1.00 98.50 110 TYR A CA 1
ATOM 790 C C . TYR A 1 110 ? -6.132 -3.293 -5.208 1.00 98.50 110 TYR A C 1
ATOM 792 O O . TYR A 1 110 ? -5.516 -4.188 -4.624 1.00 98.50 110 TYR A O 1
ATOM 800 N N . SER A 1 111 ? -7.355 -2.910 -4.849 1.00 97.50 111 SER A N 1
ATOM 801 C CA . SER A 1 111 ? -8.101 -3.496 -3.725 1.00 97.50 111 SER A CA 1
ATOM 802 C C . SER A 1 111 ? -8.978 -4.687 -4.128 1.00 97.50 111 SER A C 1
ATOM 804 O O . SER A 1 111 ? -9.539 -5.366 -3.270 1.00 97.50 111 SER A O 1
ATOM 806 N N . ASN A 1 112 ? -9.092 -4.971 -5.430 1.00 96.88 112 ASN A N 1
ATOM 807 C CA . ASN A 1 112 ? -9.919 -6.049 -5.960 1.00 96.88 112 ASN A CA 1
ATOM 808 C C . ASN A 1 112 ? -9.157 -6.970 -6.922 1.00 96.88 112 ASN A C 1
ATOM 810 O O . ASN A 1 112 ? -8.263 -6.547 -7.653 1.00 96.88 112 ASN A O 1
ATOM 814 N N . THR A 1 113 ? -9.589 -8.231 -6.984 1.00 96.19 113 THR A N 1
ATOM 815 C CA . THR A 1 113 ? -9.000 -9.279 -7.838 1.00 96.19 113 THR A CA 1
ATOM 816 C C . THR A 1 113 ? -8.977 -8.902 -9.322 1.00 96.19 113 THR A C 1
ATOM 818 O O . THR A 1 113 ? -8.030 -9.236 -10.033 1.00 96.19 113 THR A O 1
ATOM 821 N N . GLY A 1 114 ? -10.001 -8.174 -9.783 1.00 97.25 114 GLY A N 1
ATOM 822 C CA . GLY A 1 114 ? -10.127 -7.693 -11.160 1.00 97.25 114 GLY A CA 1
ATOM 823 C C . GLY A 1 114 ? -9.208 -6.522 -11.517 1.00 97.25 114 GLY A C 1
ATOM 824 O O . GLY A 1 114 ? -9.109 -6.190 -12.694 1.00 97.25 114 GLY A O 1
ATOM 825 N N . ARG A 1 115 ? -8.528 -5.909 -10.534 1.00 97.25 115 ARG A N 1
ATOM 826 C CA . ARG A 1 115 ? -7.624 -4.762 -10.729 1.00 97.25 115 ARG A CA 1
ATOM 827 C C . ARG A 1 115 ? -8.277 -3.592 -11.471 1.00 97.25 115 ARG A C 1
ATOM 829 O O . ARG A 1 115 ? -7.675 -2.957 -12.330 1.00 97.25 115 ARG A O 1
ATOM 836 N N . SER A 1 11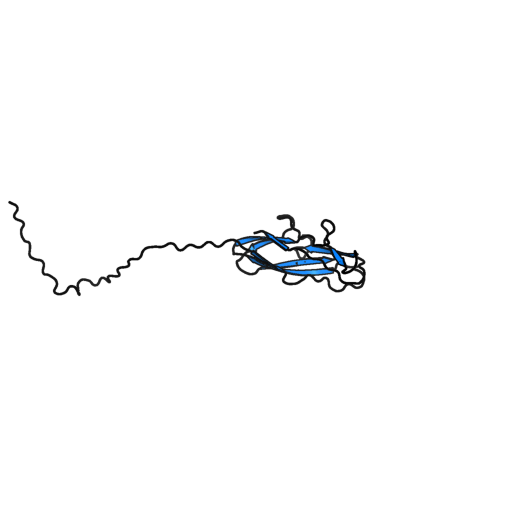6 ? -9.535 -3.325 -11.138 1.00 96.31 116 SER A N 1
ATOM 837 C CA . SER A 1 116 ? -10.288 -2.169 -11.639 1.00 96.31 116 SER A CA 1
ATOM 838 C C . SER A 1 116 ? -10.270 -1.008 -10.650 1.00 96.31 116 SER A C 1
ATOM 840 O O . SER A 1 116 ? -10.422 0.142 -11.046 1.00 96.31 116 SER A O 1
ATOM 842 N N . ASN A 1 117 ? -10.072 -1.308 -9.364 1.00 96.88 117 ASN A N 1
ATOM 843 C CA . ASN A 1 117 ? -10.116 -0.333 -8.288 1.00 96.88 117 ASN A CA 1
ATOM 844 C C . ASN A 1 117 ? -8.689 -0.088 -7.824 1.00 96.88 117 ASN A C 1
ATOM 846 O O . ASN A 1 117 ? -8.160 -0.843 -7.001 1.00 96.88 117 ASN A O 1
ATOM 850 N N . ARG A 1 118 ? -8.049 0.932 -8.405 1.00 97.50 118 ARG A N 1
ATOM 851 C CA . ARG A 1 118 ? -6.745 1.400 -7.933 1.00 97.50 118 ARG A CA 1
ATOM 852 C C . ARG A 1 118 ? -6.865 1.728 -6.448 1.00 97.50 118 ARG A C 1
ATOM 854 O O . ARG A 1 118 ? -7.849 2.327 -6.033 1.00 97.50 118 ARG A O 1
ATOM 861 N N . TRP A 1 119 ? -5.875 1.326 -5.665 1.00 97.94 119 TRP A N 1
ATOM 862 C CA . TRP A 1 119 ? -5.797 1.643 -4.249 1.00 97.94 119 TRP A CA 1
ATOM 863 C C . TRP A 1 119 ? -4.914 2.878 -4.073 1.00 97.94 119 TRP A C 1
ATOM 865 O O . TRP A 1 119 ? -3.753 2.866 -4.481 1.00 97.94 119 TRP A O 1
ATOM 875 N N . GLY A 1 120 ? -5.464 3.949 -3.516 1.00 97.81 120 GLY A N 1
ATOM 876 C CA . GLY A 1 120 ? -4.793 5.212 -3.232 1.00 97.81 120 GLY A CA 1
ATOM 877 C C . GLY A 1 120 ? -5.073 5.692 -1.810 1.00 97.81 120 GLY A C 1
ATOM 878 O O . GLY A 1 120 ? -5.163 4.885 -0.884 1.00 97.81 120 GLY A O 1
ATOM 879 N N . THR A 1 121 ? -5.165 7.007 -1.625 1.00 97.06 121 THR A N 1
ATOM 880 C CA . THR A 1 121 ? -5.236 7.661 -0.306 1.00 97.06 121 THR A CA 1
ATOM 881 C C . THR A 1 121 ? -6.467 8.544 -0.111 1.00 97.06 121 THR A C 1
ATOM 883 O O . THR A 1 121 ? -6.648 9.106 0.970 1.00 97.06 121 THR A O 1
ATOM 886 N N . VAL A 1 122 ? -7.327 8.682 -1.119 1.00 97.19 122 VAL A N 1
ATOM 887 C CA . VAL A 1 122 ? -8.491 9.566 -1.083 1.00 97.19 122 VAL A CA 1
ATOM 888 C C . VAL A 1 122 ? -9.700 8.794 -0.558 1.00 97.19 122 VAL A C 1
ATOM 890 O O . VAL A 1 122 ? -10.281 7.943 -1.237 1.00 97.19 122 VAL A O 1
ATOM 893 N N . ILE A 1 123 ? -10.091 9.107 0.680 1.00 96.69 123 ILE A N 1
ATOM 894 C CA . ILE A 1 123 ? -11.216 8.455 1.359 1.00 96.69 123 ILE A CA 1
ATOM 895 C C . ILE A 1 123 ? -12.504 8.614 0.547 1.00 96.69 123 ILE A C 1
ATOM 897 O O . ILE A 1 123 ? -12.868 9.716 0.141 1.00 96.69 123 ILE A O 1
ATOM 901 N N . GLY A 1 124 ? -13.202 7.497 0.333 1.00 94.62 124 GLY A N 1
ATOM 902 C CA . GLY A 1 124 ? -14.442 7.450 -0.448 1.00 94.62 124 GLY A CA 1
ATOM 903 C C . GLY A 1 124 ? -14.236 7.417 -1.965 1.00 94.62 124 GLY A C 1
ATOM 904 O O . GLY A 1 124 ? -15.220 7.334 -2.695 1.00 94.62 124 GLY A O 1
ATOM 905 N N . VAL A 1 125 ? -12.985 7.450 -2.435 1.00 96.19 125 VAL A N 1
ATOM 906 C CA . VAL A 1 125 ? -12.632 7.356 -3.857 1.00 96.19 125 VAL A CA 1
ATOM 907 C C . VAL A 1 125 ? -11.806 6.100 -4.120 1.00 96.19 125 VAL A C 1
ATOM 909 O O . VAL A 1 125 ? -12.229 5.253 -4.902 1.00 96.19 125 VAL A O 1
ATOM 912 N N . ASP A 1 126 ? -10.652 5.963 -3.463 1.00 96.62 126 ASP A N 1
ATOM 913 C CA . ASP A 1 126 ? -9.682 4.900 -3.756 1.00 96.62 126 ASP A CA 1
ATOM 914 C C . ASP A 1 126 ? -9.031 4.271 -2.507 1.00 96.62 126 ASP A C 1
ATOM 916 O O . ASP A 1 126 ? -8.045 3.545 -2.612 1.00 96.62 126 ASP A O 1
ATOM 920 N N . THR A 1 127 ? -9.604 4.470 -1.319 1.00 97.31 127 THR A N 1
ATOM 921 C CA . THR A 1 127 ? -9.242 3.715 -0.105 1.00 97.31 127 THR A CA 1
ATOM 922 C C . THR A 1 127 ? -10.056 2.430 0.037 1.00 97.31 127 THR A C 1
ATOM 924 O O . THR A 1 127 ? -11.144 2.287 -0.523 1.00 97.31 127 THR A O 1
ATOM 927 N N . LEU A 1 128 ? -9.558 1.492 0.847 1.00 97.44 128 LEU A N 1
ATOM 928 C CA . LEU A 1 128 ? -10.335 0.330 1.277 1.00 97.44 128 LEU A CA 1
ATOM 929 C C . LEU A 1 128 ? -10.942 0.603 2.652 1.00 97.44 128 LEU A C 1
ATOM 931 O O . LEU A 1 128 ? -10.206 0.859 3.605 1.00 97.44 128 LEU A O 1
ATOM 935 N N . SER A 1 129 ? -12.265 0.524 2.763 1.00 96.75 129 SER A N 1
ATOM 936 C CA . SER A 1 129 ? -12.981 0.712 4.023 1.00 96.75 129 SER A CA 1
ATOM 937 C C . SER A 1 129 ? -13.434 -0.611 4.637 1.00 96.75 129 SER A C 1
ATOM 939 O O . SER A 1 129 ? -13.610 -1.621 3.952 1.00 96.75 129 SER A O 1
ATOM 941 N N . GLY A 1 130 ? -13.650 -0.596 5.948 1.00 96.56 130 GLY A N 1
ATOM 942 C CA . GLY A 1 130 ? -14.212 -1.727 6.668 1.00 96.56 130 GLY A CA 1
ATOM 943 C C . GLY A 1 130 ? -14.561 -1.390 8.110 1.00 96.56 130 GLY A C 1
ATOM 944 O O . GLY A 1 130 ? -14.616 -0.229 8.518 1.00 96.56 130 GLY A O 1
ATOM 945 N N . THR A 1 131 ? -14.858 -2.423 8.893 1.00 97.31 131 THR A N 1
ATOM 946 C CA . THR A 1 131 ? -15.186 -2.279 10.314 1.00 97.31 131 THR A CA 1
ATOM 947 C C . THR A 1 131 ? -14.493 -3.362 11.126 1.00 97.31 131 THR A C 1
ATOM 949 O O . THR A 1 131 ? -14.531 -4.545 10.779 1.00 97.31 131 THR A O 1
ATOM 952 N N . GLY A 1 132 ? -13.848 -2.930 12.206 1.00 95.19 132 GLY A N 1
ATOM 953 C CA . GLY A 1 132 ? -13.195 -3.768 13.196 1.00 95.19 132 GLY A CA 1
ATOM 954 C C . GLY A 1 132 ? -14.180 -4.690 13.896 1.00 95.19 132 GLY A C 1
ATOM 955 O O . GLY A 1 132 ? -15.268 -4.267 14.284 1.00 95.19 132 GLY A O 1
ATOM 956 N N . ASN A 1 133 ? -13.779 -5.937 14.116 1.00 94.94 133 ASN A N 1
ATOM 957 C CA . ASN A 1 133 ? -14.562 -6.928 14.861 1.00 94.94 133 ASN A CA 1
ATOM 958 C C . ASN A 1 133 ? -13.898 -7.332 16.195 1.00 94.94 133 ASN A C 1
ATOM 960 O O . ASN A 1 133 ? -14.335 -8.284 16.836 1.00 94.94 133 ASN A O 1
ATOM 964 N N . GLY A 1 134 ? -12.843 -6.622 16.621 1.00 93.25 134 GLY A N 1
ATOM 965 C CA . GLY A 1 134 ? -12.062 -6.956 17.816 1.00 93.25 134 GLY A CA 1
ATOM 966 C C . GLY A 1 134 ? -11.040 -8.081 17.615 1.00 93.25 134 GLY A C 1
ATOM 967 O O . GLY A 1 134 ? -10.397 -8.481 18.580 1.00 93.25 134 GLY A O 1
ATOM 968 N N . THR A 1 135 ? -10.876 -8.585 16.389 1.00 94.50 135 THR A N 1
ATOM 969 C CA . THR A 1 135 ? -9.897 -9.621 16.024 1.00 94.50 135 THR A CA 1
ATOM 970 C C . THR A 1 135 ? -9.049 -9.172 14.833 1.00 94.50 135 THR A C 1
ATOM 972 O O . THR A 1 135 ? -9.320 -8.134 14.225 1.00 94.50 135 THR A O 1
ATOM 975 N N . THR A 1 136 ? -8.002 -9.933 14.506 1.00 94.81 136 THR A N 1
ATOM 976 C CA . THR A 1 136 ? -7.182 -9.675 13.318 1.00 94.81 136 THR A CA 1
ATOM 977 C C . THR A 1 136 ? -7.984 -9.936 12.046 1.00 94.81 136 THR A C 1
ATOM 979 O O . THR A 1 136 ? -8.572 -11.001 11.869 1.00 94.81 136 THR A O 1
ATOM 982 N N . GLN A 1 137 ? -7.976 -8.960 11.148 1.00 94.75 137 GLN A N 1
ATOM 983 C CA . GLN A 1 137 ? -8.543 -9.014 9.809 1.00 94.75 137 GLN A CA 1
ATOM 984 C C . GLN A 1 137 ? -7.399 -8.890 8.799 1.00 94.75 137 GLN A C 1
ATOM 986 O O . GLN A 1 137 ? -6.440 -8.154 9.031 1.00 94.75 137 GLN A O 1
ATOM 991 N N . THR A 1 138 ? -7.500 -9.591 7.674 1.00 95.62 138 THR A N 1
ATOM 992 C CA . THR A 1 138 ? -6.497 -9.542 6.603 1.00 95.62 138 THR A CA 1
ATOM 993 C C . THR A 1 138 ? -7.142 -9.033 5.325 1.00 95.62 138 THR A C 1
ATOM 995 O O . THR A 1 138 ? -8.224 -9.481 4.946 1.00 95.62 138 THR A O 1
ATOM 998 N N . VAL A 1 139 ? -6.463 -8.108 4.652 1.00 95.88 139 VAL A N 1
ATOM 999 C CA . VAL A 1 139 ? -6.849 -7.585 3.339 1.00 95.88 139 VAL A CA 1
ATOM 1000 C C . VAL A 1 139 ? -5.751 -7.891 2.325 1.00 95.88 139 VAL A C 1
ATOM 1002 O O . VAL A 1 139 ? -4.563 -7.868 2.647 1.00 95.88 139 VAL A O 1
ATOM 1005 N N . THR A 1 140 ? -6.150 -8.224 1.098 1.00 97.19 140 THR A N 1
ATOM 1006 C CA . THR A 1 140 ? -5.215 -8.566 0.016 1.00 97.19 140 THR A CA 1
ATOM 1007 C C . THR A 1 140 ? -4.962 -7.346 -0.853 1.00 97.19 140 THR A C 1
ATOM 1009 O O . THR A 1 140 ? -5.903 -6.714 -1.327 1.00 97.19 140 THR A O 1
ATOM 1012 N N . VAL A 1 141 ? -3.690 -7.041 -1.080 1.00 97.88 141 VAL A N 1
ATOM 1013 C CA . VAL A 1 141 ? -3.234 -6.058 -2.059 1.00 97.88 141 VAL A CA 1
ATOM 1014 C C . VAL A 1 141 ? -2.957 -6.802 -3.356 1.00 97.88 141 VAL A C 1
ATOM 1016 O O . VAL A 1 141 ? -2.178 -7.754 -3.371 1.00 97.88 141 VAL A O 1
ATOM 1019 N N . TYR A 1 142 ? -3.577 -6.377 -4.451 1.00 98.44 142 TYR A N 1
ATOM 1020 C CA . TYR A 1 142 ? -3.342 -6.949 -5.774 1.00 98.44 142 TYR A CA 1
ATOM 1021 C C . TYR A 1 142 ? -2.399 -6.035 -6.547 1.00 98.44 142 TYR A C 1
ATOM 1023 O O . TYR A 1 142 ? -2.760 -4.911 -6.874 1.00 98.44 142 TYR A O 1
ATOM 1031 N N . GLY A 1 143 ? -1.191 -6.506 -6.832 1.00 98.19 143 GLY A N 1
ATOM 1032 C CA . GLY A 1 143 ? -0.196 -5.790 -7.622 1.00 98.19 143 GLY A CA 1
ATOM 1033 C C . GLY A 1 143 ? -0.244 -6.163 -9.100 1.00 98.19 143 GLY A C 1
ATOM 1034 O O . GLY A 1 143 ? -0.551 -7.312 -9.450 1.00 98.19 143 GLY A O 1
ATOM 1035 N N . ARG A 1 144 ? 0.100 -5.202 -9.960 1.00 98.44 144 AR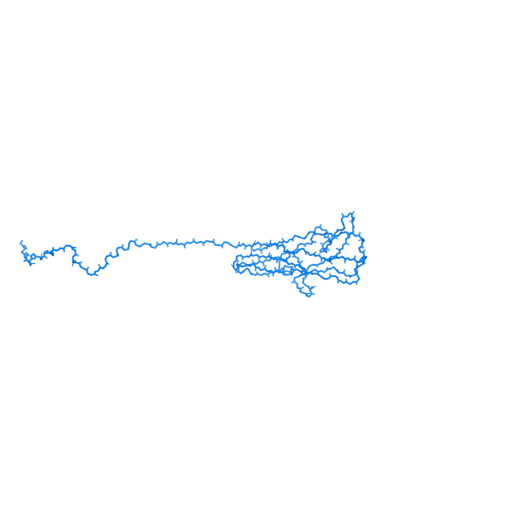G A N 1
ATOM 1036 C CA . ARG A 1 144 ? 0.375 -5.423 -11.384 1.00 98.44 144 ARG A CA 1
ATOM 1037 C C . ARG A 1 144 ? 1.522 -4.543 -11.867 1.00 98.44 144 ARG A C 1
ATOM 1039 O O . ARG A 1 144 ? 1.441 -3.328 -11.734 1.00 98.44 144 ARG A O 1
ATOM 1046 N N . ALA A 1 145 ? 2.521 -5.147 -12.502 1.00 98.00 145 ALA A N 1
ATOM 1047 C CA . ALA A 1 145 ? 3.445 -4.444 -13.388 1.00 98.00 145 ALA A CA 1
ATOM 1048 C C . ALA A 1 145 ? 2.909 -4.576 -14.828 1.00 98.00 145 ALA A C 1
ATOM 1050 O O . ALA A 1 145 ? 2.826 -5.700 -15.335 1.00 98.00 145 ALA A O 1
ATOM 1051 N N . PRO A 1 146 ? 2.447 -3.489 -15.475 1.00 97.38 146 PRO A N 1
ATOM 1052 C CA . PRO A 1 146 ? 1.866 -3.562 -16.812 1.00 97.38 146 PRO A CA 1
ATOM 1053 C C . PRO A 1 146 ? 2.926 -3.844 -17.882 1.00 97.38 146 PRO A C 1
ATOM 1055 O O . PRO A 1 146 ? 4.107 -3.568 -17.694 1.00 97.38 146 PRO A O 1
ATOM 1058 N N . ALA A 1 147 ? 2.477 -4.353 -19.025 1.00 96.44 147 ALA A N 1
ATOM 1059 C CA . ALA A 1 147 ? 3.260 -4.421 -20.254 1.00 96.44 147 ALA A CA 1
ATOM 1060 C C . ALA A 1 147 ? 2.841 -3.287 -21.213 1.00 96.44 147 ALA A C 1
ATOM 1062 O O . ALA A 1 147 ? 1.694 -2.834 -21.130 1.00 96.44 147 ALA A O 1
ATOM 1063 N N . PRO A 1 148 ? 3.699 -2.871 -22.160 1.00 97.06 148 PRO A N 1
ATOM 1064 C CA . PRO A 1 148 ? 5.088 -3.294 -22.335 1.00 97.06 148 PRO A CA 1
ATOM 1065 C C . PRO A 1 148 ? 6.069 -2.442 -21.516 1.00 97.06 148 PRO A C 1
ATOM 1067 O O . PRO A 1 148 ? 5.911 -1.226 -21.423 1.00 97.06 148 PRO A O 1
ATOM 1070 N N . GLN A 1 149 ? 7.117 -3.059 -20.965 1.00 96.94 149 GLN A N 1
ATOM 1071 C CA . GLN A 1 149 ? 8.244 -2.346 -20.347 1.00 96.94 149 GLN A CA 1
ATOM 1072 C C . GLN A 1 149 ? 9.572 -3.039 -20.680 1.00 96.94 149 GLN A C 1
ATOM 1074 O O . GLN A 1 149 ? 9.638 -4.264 -20.758 1.00 96.94 149 GLN A O 1
ATOM 1079 N N . LEU A 1 150 ? 10.641 -2.257 -20.850 1.00 95.81 150 LEU A N 1
ATOM 1080 C CA . LEU A 1 150 ? 11.988 -2.732 -21.205 1.00 95.81 150 LEU A CA 1
ATOM 1081 C C . LEU A 1 150 ? 13.007 -2.295 -20.136 1.00 95.81 150 LEU A C 1
ATOM 1083 O O . LEU A 1 150 ? 13.813 -1.395 -20.385 1.00 95.81 150 LEU A O 1
ATOM 1087 N N . PRO A 1 151 ? 12.946 -2.861 -18.917 1.00 94.69 151 PRO A N 1
ATOM 1088 C CA . PRO A 1 151 ? 13.892 -2.518 -17.867 1.00 94.69 151 PRO A CA 1
ATOM 1089 C C . PRO A 1 151 ? 15.292 -3.051 -18.176 1.00 94.69 151 PRO A C 1
ATOM 1091 O O . PRO A 1 151 ? 15.466 -4.127 -18.745 1.00 94.69 151 PRO A O 1
ATOM 1094 N N . ILE A 1 152 ? 16.312 -2.330 -17.716 1.00 95.19 152 ILE A N 1
ATOM 1095 C CA . ILE A 1 152 ? 17.681 -2.852 -17.698 1.00 95.19 152 ILE A CA 1
ATOM 1096 C C . ILE A 1 152 ? 17.862 -3.861 -16.558 1.00 95.19 152 ILE A C 1
ATOM 1098 O O . ILE A 1 152 ? 17.128 -3.827 -15.567 1.00 95.19 152 ILE A O 1
ATOM 1102 N N . ALA A 1 153 ? 18.869 -4.726 -16.675 1.00 94.25 153 ALA A N 1
ATOM 1103 C CA . ALA A 1 153 ? 19.173 -5.732 -15.665 1.00 94.25 153 ALA A CA 1
ATOM 1104 C C . ALA A 1 153 ? 19.596 -5.106 -14.325 1.00 94.25 153 ALA A C 1
ATOM 1106 O O . ALA A 1 153 ? 20.527 -4.303 -14.273 1.00 94.25 153 ALA A O 1
ATOM 1107 N N . GLY A 1 154 ? 18.948 -5.549 -13.248 1.00 94.94 154 GLY A N 1
ATOM 1108 C CA . GLY A 1 154 ? 19.304 -5.241 -11.868 1.00 94.94 154 GLY A CA 1
ATOM 1109 C C . GLY A 1 154 ? 18.087 -5.217 -10.947 1.00 94.94 154 GLY A C 1
ATOM 1110 O O . GLY A 1 154 ? 16.977 -5.557 -11.356 1.00 94.94 154 GLY A O 1
ATOM 1111 N N . ALA A 1 155 ? 18.309 -4.862 -9.682 1.00 96.12 155 ALA A N 1
ATOM 1112 C CA . ALA A 1 155 ? 17.257 -4.829 -8.671 1.00 96.12 155 ALA A CA 1
ATOM 1113 C C . ALA A 1 155 ? 16.482 -3.507 -8.724 1.00 96.12 155 ALA A C 1
ATOM 1115 O O . ALA A 1 155 ? 17.090 -2.436 -8.821 1.00 96.12 155 ALA A O 1
ATOM 1116 N N . TYR A 1 156 ? 15.157 -3.594 -8.613 1.00 97.69 156 TYR A N 1
ATOM 1117 C CA . TYR A 1 156 ? 14.251 -2.453 -8.543 1.00 97.69 156 TYR A CA 1
ATOM 1118 C C . TYR A 1 156 ? 13.475 -2.506 -7.233 1.00 97.69 156 TYR A C 1
ATOM 1120 O O . TYR A 1 156 ? 12.936 -3.553 -6.885 1.00 97.69 156 TYR A O 1
ATOM 1128 N N . THR A 1 157 ? 13.414 -1.388 -6.515 1.00 97.88 157 THR A N 1
ATOM 1129 C CA . THR A 1 157 ? 12.681 -1.298 -5.248 1.00 97.88 157 THR A CA 1
ATOM 1130 C C . THR A 1 157 ? 11.866 -0.015 -5.169 1.00 97.88 157 THR A C 1
ATOM 1132 O O . THR A 1 157 ? 12.193 0.998 -5.789 1.00 97.88 157 THR A O 1
ATOM 1135 N N . ASP A 1 158 ? 10.784 -0.064 -4.404 1.00 98.06 158 ASP A N 1
ATOM 1136 C CA . ASP A 1 158 ? 10.008 1.100 -3.991 1.00 98.06 158 ASP A CA 1
ATOM 1137 C C . ASP A 1 158 ? 9.529 0.898 -2.553 1.00 98.06 158 ASP A C 1
ATOM 1139 O O . ASP A 1 158 ? 9.428 -0.237 -2.088 1.00 98.06 158 ASP A O 1
ATOM 1143 N N . THR A 1 159 ? 9.200 1.993 -1.874 1.00 97.06 159 THR A N 1
ATOM 1144 C CA . THR A 1 159 ? 8.623 1.957 -0.526 1.00 97.06 159 THR A CA 1
ATOM 1145 C C . THR A 1 159 ? 7.298 2.698 -0.541 1.00 97.06 159 THR A C 1
ATOM 1147 O O . THR A 1 159 ? 7.292 3.914 -0.736 1.00 97.06 159 THR A O 1
ATOM 1150 N N . VAL A 1 160 ? 6.204 1.961 -0.322 1.00 97.06 160 VAL A N 1
ATOM 1151 C CA . VAL A 1 160 ? 4.828 2.475 -0.221 1.00 97.06 160 VAL A CA 1
ATOM 1152 C C . VAL A 1 160 ? 4.444 2.642 1.243 1.00 97.06 160 VAL A C 1
ATOM 1154 O O . VAL A 1 160 ? 4.580 1.709 2.037 1.00 97.06 160 VAL A O 1
ATOM 1157 N N . THR A 1 161 ? 3.915 3.810 1.596 1.00 95.44 161 THR A N 1
ATOM 1158 C CA . THR A 1 161 ? 3.401 4.074 2.942 1.00 95.44 161 THR A CA 1
ATOM 1159 C C . THR A 1 161 ? 1.946 3.638 3.045 1.00 95.44 161 THR A C 1
ATOM 1161 O O . THR A 1 161 ? 1.089 4.077 2.272 1.00 95.44 161 THR A O 1
ATOM 1164 N N . VAL A 1 162 ? 1.657 2.807 4.046 1.00 95.06 162 VAL A N 1
ATOM 1165 C CA . VAL A 1 162 ? 0.293 2.416 4.418 1.00 95.06 162 VAL A CA 1
ATOM 1166 C C . VAL A 1 162 ? -0.218 3.363 5.500 1.00 95.06 162 VAL A C 1
ATOM 1168 O O . 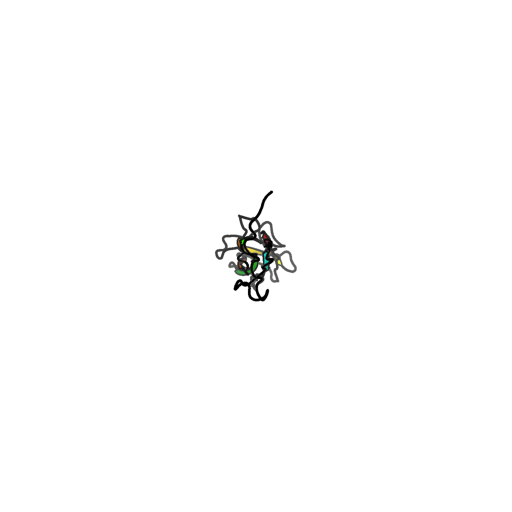VAL A 1 162 ? 0.415 3.506 6.547 1.00 95.06 162 VAL A O 1
ATOM 1171 N N . SER A 1 163 ? -1.374 3.984 5.279 1.00 94.56 163 SER A N 1
ATOM 1172 C CA . SER A 1 163 ? -2.063 4.807 6.274 1.00 94.56 163 SER A CA 1
ATOM 1173 C C . SER A 1 163 ? -3.380 4.163 6.699 1.00 94.56 163 SER A C 1
ATOM 1175 O O . SER A 1 163 ? -4.052 3.507 5.904 1.00 94.56 163 SER A O 1
ATOM 1177 N N . ILE A 1 164 ? -3.755 4.347 7.966 1.00 94.69 164 ILE A N 1
ATOM 1178 C CA . ILE A 1 164 ? -5.052 3.918 8.498 1.00 94.69 164 ILE A CA 1
ATOM 1179 C C . ILE A 1 164 ? -5.720 5.120 9.150 1.00 94.69 164 ILE A C 1
ATOM 1181 O O . ILE A 1 164 ? -5.113 5.788 9.986 1.00 94.69 164 ILE A O 1
ATOM 1185 N N . THR A 1 165 ? -6.976 5.368 8.802 1.00 95.44 165 THR A N 1
ATOM 1186 C CA . THR A 1 165 ? -7.830 6.378 9.440 1.00 95.44 165 THR A CA 1
ATOM 1187 C C . THR A 1 165 ? -8.996 5.683 10.135 1.00 95.44 165 THR A C 1
ATOM 1189 O O . THR A 1 165 ? -9.639 4.835 9.514 1.00 95.44 165 THR A O 1
ATOM 1192 N N . TYR A 1 166 ? -9.248 6.021 11.403 1.00 93.44 166 TYR A N 1
ATOM 1193 C CA . TYR A 1 166 ? -10.284 5.440 12.264 1.00 93.44 166 TYR A CA 1
ATOM 1194 C C . TYR A 1 166 ? -10.756 6.429 13.335 1.00 93.44 166 TYR A C 1
ATOM 1196 O O . TYR A 1 166 ? -10.002 7.392 13.611 1.00 93.44 166 TYR A O 1
#

Organism: NCBI:txid46257

Nearest PDB structures (foldseek):
  7zl4-assembly1_C  TM=7.705E-01  e=6.182E-08  Acinetobacter baumannii
  7zl4-assembly1_A  TM=8.338E-01  e=1.846E-07  Acinetobacter baumannii
  6r74-assembly1_A  TM=6.499E-01  e=1.905E-03  Escherichia coli
  6c53-assembly1_A  TM=5.766E-01  e=7.943E-04  Escherichia coli K-12
  5nkt-assembly1_A  TM=5.948E-01  e=2.951E-03  Escherichia coli K-12

Solvent-accessible surface area (backbone atoms only — not comparable to full-atom values): 10339 Å² total; per-residue (Å²): 141,81,86,79,80,83,79,66,85,77,82,77,71,97,54,95,83,77,82,65,95,66,80,81,76,81,71,89,78,72,91,79,87,85,85,88,84,82,75,80,49,73,51,72,48,77,74,44,80,76,69,88,71,91,69,83,63,48,32,83,58,63,47,75,40,64,29,36,38,39,32,37,21,35,61,77,31,54,38,35,42,23,32,54,44,37,78,53,38,60,85,82,44,23,24,23,34,32,80,88,50,103,44,63,48,59,38,50,46,10,67,39,97,84,62,78,44,58,44,25,66,47,80,95,75,23,37,53,72,55,67,22,75,57,47,82,46,77,47,61,40,31,36,35,31,62,49,79,43,75,50,74,92,75,59,63,52,65,54,66,54,78,45,78,50,113